Protein AF-A0A2M9PH29-F1 (afdb_monomer_lite)

Sequence (97 aa):
MGRKPDWAVAKERARRDEDETVWLFGLHAVRDALINPDRVRRRLIVTRNAADRLKAEIEAAGMTPEMADPRKFTAPLDPQSVHQGAALEAEPLDWGS

Foldseek 3Di:
DDDPDPVVVVVVVVVVVPPAWDKDAALVRQLVLLQDPQWAWDAKWFEPVSCVVSVVSCVVSVHDHHYDDPVCRPPPDDPVDPRVGIMTTTHPRPPDD

pLDDT: mean 88.23, std 14.2, range [46.59, 98.5]

Structure (mmCIF, N/CA/C/O backbone):
data_AF-A0A2M9PH29-F1
#
_entry.id   AF-A0A2M9PH29-F1
#
loop_
_atom_site.group_PDB
_atom_site.id
_atom_site.type_symbol
_atom_site.label_atom_id
_atom_site.label_alt_id
_atom_site.label_comp_id
_atom_site.label_asym_id
_atom_site.label_entity_id
_atom_site.label_seq_id
_atom_site.pdbx_PDB_ins_code
_atom_site.Cartn_x
_atom_site.Cartn_y
_atom_site.Cartn_z
_atom_site.occupancy
_atom_site.B_iso_or_equiv
_atom_site.auth_seq_id
_atom_site.auth_comp_id
_atom_site.auth_asym_id
_atom_site.auth_atom_id
_atom_site.pdbx_PDB_model_num
ATOM 1 N N . MET A 1 1 ? -43.487 15.823 -3.657 1.00 46.59 1 MET A N 1
ATOM 2 C CA . MET A 1 1 ? -42.098 15.331 -3.530 1.00 46.59 1 MET A CA 1
ATOM 3 C C . MET A 1 1 ? -42.156 13.814 -3.361 1.00 46.59 1 MET A C 1
ATOM 5 O O . MET A 1 1 ? -42.490 13.349 -2.279 1.00 46.59 1 MET A O 1
ATOM 9 N N . GLY A 1 2 ? -42.008 13.046 -4.444 1.00 63.06 2 GLY A N 1
ATOM 10 C CA . GLY A 1 2 ? -42.175 11.587 -4.407 1.00 63.06 2 GLY A CA 1
ATOM 11 C C . GLY A 1 2 ? -40.991 10.922 -3.709 1.00 63.06 2 GLY A C 1
ATOM 12 O O . GLY A 1 2 ? -39.851 11.120 -4.121 1.00 63.06 2 GLY A O 1
ATOM 13 N N . ARG A 1 3 ? -41.252 10.169 -2.637 1.00 68.50 3 ARG A N 1
ATOM 14 C CA . ARG A 1 3 ? -40.224 9.395 -1.934 1.00 68.50 3 ARG A CA 1
ATOM 15 C C . ARG A 1 3 ? -39.812 8.231 -2.845 1.00 68.50 3 ARG A C 1
ATOM 17 O O . ARG A 1 3 ? -40.683 7.514 -3.336 1.00 68.50 3 ARG A O 1
ATOM 24 N N . LYS A 1 4 ? -38.511 8.081 -3.119 1.00 60.81 4 LYS A N 1
ATOM 25 C CA . LYS A 1 4 ? -37.992 6.930 -3.878 1.00 60.81 4 LYS A CA 1
ATOM 26 C C . LYS A 1 4 ? -38.395 5.629 -3.157 1.00 60.81 4 LYS A C 1
ATOM 28 O O . LYS A 1 4 ? -38.346 5.607 -1.929 1.00 60.81 4 LYS A O 1
ATOM 33 N N . PRO A 1 5 ? -38.782 4.571 -3.888 1.00 80.81 5 PRO A N 1
ATOM 34 C CA . PRO A 1 5 ? -39.148 3.297 -3.282 1.00 80.81 5 PRO A CA 1
ATOM 35 C C . PRO A 1 5 ? -37.921 2.594 -2.682 1.00 80.81 5 PRO A C 1
ATOM 37 O O . PRO A 1 5 ? -36.825 2.661 -3.243 1.00 80.81 5 PRO A O 1
ATOM 40 N N . ASP A 1 6 ? -38.113 1.896 -1.561 1.00 76.00 6 ASP A N 1
ATOM 41 C CA . ASP A 1 6 ? -37.033 1.316 -0.746 1.00 76.00 6 ASP A CA 1
ATOM 42 C C . ASP A 1 6 ? -36.117 0.357 -1.521 1.00 76.00 6 ASP A C 1
ATOM 44 O O . ASP A 1 6 ? -34.909 0.322 -1.289 1.00 76.00 6 ASP A O 1
ATOM 48 N N . TRP A 1 7 ? -36.652 -0.352 -2.522 1.00 76.12 7 TRP A N 1
ATOM 49 C CA . TRP A 1 7 ? -35.870 -1.250 -3.380 1.00 76.12 7 TRP A CA 1
ATOM 50 C C . TRP A 1 7 ? -34.826 -0.510 -4.234 1.00 76.12 7 TRP A C 1
ATOM 52 O O . TRP A 1 7 ? -33.764 -1.058 -4.524 1.00 76.12 7 TRP A O 1
ATOM 62 N N . ALA A 1 8 ? -35.098 0.739 -4.623 1.00 72.88 8 ALA A N 1
ATOM 63 C CA .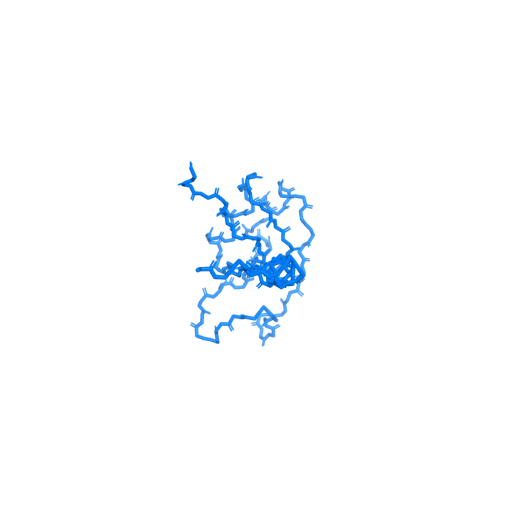 ALA A 1 8 ? -34.165 1.552 -5.400 1.00 72.88 8 ALA A CA 1
ATOM 64 C C . ALA A 1 8 ? -33.043 2.106 -4.510 1.00 72.88 8 ALA A C 1
ATOM 66 O O . ALA A 1 8 ? -31.886 2.125 -4.922 1.00 72.88 8 ALA A O 1
ATOM 67 N N . VAL A 1 9 ? -33.372 2.477 -3.268 1.00 73.38 9 VAL A N 1
ATOM 68 C CA . VAL A 1 9 ? -32.398 2.940 -2.266 1.00 73.38 9 VAL A CA 1
ATOM 69 C C . VAL A 1 9 ? -31.482 1.796 -1.827 1.00 73.38 9 VAL A C 1
ATOM 71 O O . VAL A 1 9 ? -30.273 1.989 -1.744 1.00 73.38 9 VAL A O 1
ATOM 74 N N . ALA A 1 10 ? -32.027 0.597 -1.610 1.00 69.88 10 ALA A N 1
ATOM 75 C CA . ALA A 1 10 ? -31.240 -0.594 -1.295 1.00 69.88 10 ALA A CA 1
ATOM 76 C C . ALA A 1 10 ? -30.294 -0.975 -2.445 1.00 69.88 10 ALA A C 1
ATOM 78 O O . ALA A 1 10 ? -29.129 -1.272 -2.205 1.00 69.88 10 ALA A O 1
ATOM 79 N N . LYS A 1 11 ? -30.761 -0.887 -3.698 1.00 63.09 11 LYS A N 1
ATOM 80 C CA . LYS A 1 11 ? -29.934 -1.142 -4.886 1.00 63.09 11 LYS A CA 1
ATOM 81 C C . LYS A 1 11 ? -28.834 -0.094 -5.077 1.00 63.09 11 LYS A C 1
ATOM 83 O O . LYS A 1 11 ? -27.746 -0.453 -5.501 1.00 63.09 11 LYS A O 1
ATOM 88 N N . GLU A 1 12 ? -29.091 1.183 -4.784 1.00 61.97 12 GLU A N 1
ATOM 89 C CA . GLU A 1 12 ? -28.057 2.233 -4.803 1.00 61.97 12 GLU A CA 1
ATOM 90 C C . GLU A 1 12 ? -27.048 2.086 -3.650 1.00 61.97 12 GLU A C 1
ATOM 92 O O . GLU A 1 12 ? -25.872 2.357 -3.863 1.00 61.97 12 GLU A O 1
ATOM 97 N N . ARG A 1 13 ? -27.475 1.629 -2.463 1.00 60.53 13 ARG A N 1
ATOM 98 C CA . ARG A 1 13 ? -26.575 1.339 -1.331 1.00 60.53 13 ARG A CA 1
ATOM 99 C C . ARG A 1 13 ? -25.694 0.120 -1.585 1.00 60.53 13 ARG A C 1
ATOM 101 O O . ARG A 1 13 ? -24.487 0.238 -1.458 1.00 60.53 13 ARG A O 1
ATOM 108 N N . ALA A 1 14 ? -26.269 -0.985 -2.060 1.00 59.06 14 ALA A N 1
ATOM 109 C CA . ALA A 1 14 ? -25.505 -2.177 -2.430 1.00 59.06 14 ALA A CA 1
ATOM 110 C C . ALA A 1 14 ? -24.437 -1.870 -3.498 1.00 59.06 14 ALA A C 1
ATOM 112 O O . ALA A 1 14 ? -23.303 -2.310 -3.382 1.00 59.06 14 ALA A O 1
ATOM 113 N N . ARG A 1 15 ? -24.764 -1.017 -4.482 1.00 58.06 15 ARG A N 1
ATOM 114 C CA . ARG A 1 15 ? -23.811 -0.556 -5.509 1.00 58.06 15 ARG A CA 1
ATOM 115 C C . ARG A 1 15 ? -22.733 0.405 -4.994 1.00 58.06 15 ARG A C 1
ATOM 117 O O . ARG A 1 15 ? -21.773 0.649 -5.708 1.00 58.06 15 ARG A O 1
ATOM 124 N N . ARG A 1 16 ? -22.918 1.015 -3.820 1.00 54.72 16 ARG A N 1
ATOM 125 C CA . ARG A 1 16 ? -21.878 1.803 -3.135 1.00 54.72 16 ARG A CA 1
ATOM 126 C C . ARG A 1 16 ? -20.976 0.909 -2.289 1.00 54.72 16 ARG A C 1
ATOM 128 O O . ARG A 1 16 ? -19.773 1.121 -2.283 1.00 54.72 16 ARG A O 1
ATOM 135 N N . ASP A 1 17 ? -21.556 -0.086 -1.622 1.00 53.34 17 ASP A N 1
ATOM 136 C CA . ASP A 1 17 ? -20.825 -1.035 -0.775 1.00 53.34 17 ASP A CA 1
ATOM 137 C C . ASP A 1 17 ? -19.898 -1.973 -1.576 1.00 53.34 17 ASP A C 1
ATOM 139 O O . ASP A 1 17 ? -18.895 -2.436 -1.039 1.00 53.34 17 ASP A O 1
ATOM 143 N N . GLU A 1 18 ? -20.193 -2.248 -2.854 1.00 53.03 18 GLU A N 1
ATOM 144 C CA . GLU A 1 18 ? -19.395 -3.172 -3.682 1.00 53.03 18 GLU A CA 1
ATOM 145 C C . GLU A 1 18 ? -18.254 -2.511 -4.493 1.00 53.03 18 GLU A C 1
ATOM 147 O O . GLU A 1 18 ? -17.347 -3.229 -4.907 1.00 53.03 18 GLU A O 1
ATOM 152 N N . ASP A 1 19 ? -18.240 -1.182 -4.697 1.00 57.41 19 ASP A N 1
ATOM 153 C CA . ASP A 1 19 ? -17.411 -0.547 -5.753 1.00 57.41 19 ASP A CA 1
ATOM 154 C C . ASP A 1 19 ? -16.478 0.615 -5.326 1.00 57.41 19 ASP A C 1
ATOM 156 O O . ASP A 1 19 ? -15.708 1.098 -6.156 1.00 57.41 19 ASP A O 1
ATOM 160 N N . GLU A 1 20 ? -16.472 1.098 -4.077 1.00 74.75 20 GLU A N 1
ATOM 161 C CA . GLU A 1 20 ? -15.660 2.285 -3.708 1.00 74.75 20 GLU A CA 1
ATOM 162 C C . GLU A 1 20 ? -14.314 1.969 -3.028 1.00 74.75 20 GLU A C 1
ATOM 164 O O . GLU A 1 20 ? -13.805 2.772 -2.251 1.00 74.75 20 GLU A O 1
ATOM 169 N N . THR A 1 21 ? -13.660 0.840 -3.321 1.00 90.69 21 THR A N 1
ATOM 170 C CA . THR A 1 21 ? -12.253 0.683 -2.904 1.00 90.69 21 THR A CA 1
ATOM 171 C C . THR A 1 21 ? -11.350 1.660 -3.656 1.00 90.69 21 THR A C 1
ATOM 173 O O . THR A 1 21 ? -11.499 1.876 -4.858 1.00 90.69 21 THR A O 1
ATOM 176 N N . VAL A 1 22 ? -10.358 2.212 -2.965 1.00 93.62 22 VAL A N 1
ATOM 177 C CA . VAL A 1 22 ? -9.334 3.081 -3.546 1.00 93.62 22 VAL A CA 1
ATOM 178 C C . VAL A 1 22 ? -7.989 2.369 -3.607 1.00 93.62 22 VAL A C 1
ATOM 180 O O . VAL A 1 22 ? -7.640 1.575 -2.731 1.00 93.62 22 VAL A O 1
ATOM 183 N N . TRP A 1 23 ? -7.200 2.711 -4.622 1.00 96.25 23 TRP A N 1
ATOM 184 C CA . TRP A 1 23 ? -5.829 2.239 -4.770 1.00 96.25 23 TRP A CA 1
ATOM 185 C C . TRP A 1 23 ? -4.838 3.314 -4.330 1.00 96.25 23 TRP A C 1
ATOM 187 O O . TRP A 1 23 ? -4.745 4.386 -4.926 1.00 96.25 23 TRP A O 1
ATOM 197 N N . LEU A 1 24 ? -4.072 3.010 -3.286 1.00 97.12 24 LEU A N 1
ATOM 198 C CA . LEU A 1 24 ? -2.908 3.781 -2.861 1.00 97.12 24 LEU A CA 1
ATOM 199 C C . LEU A 1 24 ? -1.662 3.200 -3.521 1.00 97.12 24 LEU A C 1
ATOM 201 O O . LEU A 1 24 ? -1.533 1.984 -3.637 1.00 97.12 24 LEU A O 1
ATOM 205 N N . PHE A 1 25 ? -0.723 4.046 -3.929 1.00 97.69 25 PHE A N 1
ATOM 206 C CA . PHE A 1 25 ? 0.503 3.600 -4.585 1.00 97.69 25 PHE A CA 1
ATOM 207 C C . PHE A 1 25 ? 1.703 4.462 -4.202 1.00 97.69 25 PHE A C 1
ATOM 209 O O . PHE A 1 25 ? 1.561 5.605 -3.768 1.00 97.69 25 PHE A O 1
ATOM 216 N N . GLY A 1 26 ? 2.899 3.899 -4.370 1.00 97.56 26 GLY A N 1
ATOM 217 C CA . GLY A 1 26 ? 4.134 4.501 -3.874 1.00 97.56 26 GLY A CA 1
ATOM 218 C C . GLY A 1 26 ? 4.463 4.041 -2.457 1.00 97.56 26 GLY A C 1
ATOM 219 O O . GLY A 1 26 ? 3.586 3.683 -1.673 1.00 97.56 26 GLY A O 1
ATOM 220 N N . LEU A 1 27 ? 5.753 4.046 -2.113 1.00 98.06 27 LEU A N 1
ATOM 221 C CA . LEU A 1 27 ? 6.217 3.455 -0.855 1.00 98.06 27 LEU A CA 1
ATOM 222 C C . LEU A 1 27 ? 5.657 4.186 0.369 1.00 98.06 27 LEU A C 1
ATOM 224 O O . LEU A 1 27 ? 5.216 3.535 1.305 1.00 98.06 27 LEU A O 1
ATOM 228 N N . HIS A 1 28 ? 5.638 5.520 0.354 1.00 98.25 28 HIS A N 1
ATOM 229 C CA . HIS A 1 28 ? 5.199 6.315 1.504 1.00 98.25 28 HIS A CA 1
ATOM 230 C C . HIS A 1 28 ? 3.704 6.144 1.794 1.00 98.25 28 HIS A C 1
ATOM 232 O O .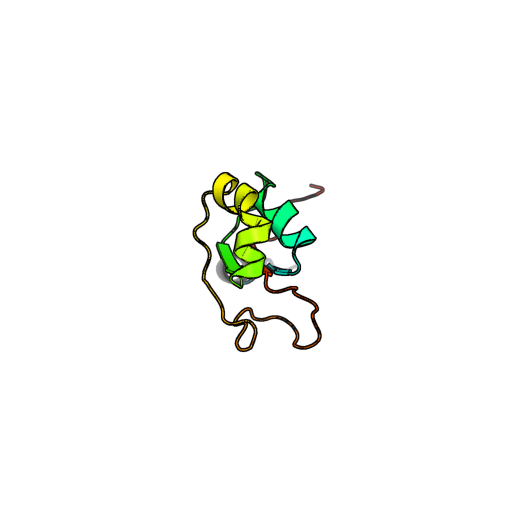 HIS A 1 28 ? 3.340 5.787 2.907 1.00 98.25 28 HIS A O 1
ATOM 238 N N . ALA A 1 29 ? 2.847 6.321 0.782 1.00 97.88 29 ALA A N 1
ATOM 239 C CA . ALA A 1 29 ? 1.401 6.199 0.957 1.00 97.88 29 ALA A CA 1
ATOM 240 C C . ALA A 1 29 ? 0.992 4.779 1.376 1.00 97.88 29 ALA A C 1
ATOM 242 O O . ALA A 1 29 ? 0.145 4.615 2.250 1.00 97.88 29 ALA A O 1
ATOM 243 N N . VAL A 1 30 ? 1.619 3.753 0.787 1.00 98.31 30 VAL A N 1
ATOM 244 C CA . VAL A 1 30 ? 1.361 2.356 1.159 1.00 98.31 30 VAL A CA 1
ATOM 245 C C . VAL A 1 30 ? 1.861 2.064 2.572 1.00 98.31 30 VAL A C 1
ATOM 247 O O . VAL A 1 30 ? 1.122 1.467 3.346 1.00 98.31 30 VAL A O 1
ATOM 250 N N . ARG A 1 31 ? 3.068 2.511 2.941 1.00 98.50 31 ARG A N 1
ATOM 251 C CA . ARG A 1 31 ? 3.606 2.358 4.300 1.00 98.50 31 ARG A CA 1
ATOM 252 C C . ARG A 1 31 ? 2.666 2.952 5.343 1.00 98.50 31 ARG A C 1
ATOM 254 O O . ARG A 1 31 ? 2.275 2.261 6.277 1.00 98.50 31 ARG A O 1
ATOM 261 N N . ASP A 1 32 ? 2.291 4.214 5.159 1.00 98.06 32 ASP A N 1
ATOM 262 C CA . ASP A 1 32 ? 1.485 4.949 6.132 1.00 98.06 32 ASP A CA 1
ATOM 263 C C . ASP A 1 32 ? 0.074 4.339 6.240 1.00 98.06 32 ASP A C 1
ATOM 265 O O . ASP A 1 32 ? -0.495 4.261 7.326 1.00 98.06 32 ASP A O 1
ATOM 269 N N . ALA A 1 33 ? -0.467 3.810 5.137 1.00 97.69 33 ALA A N 1
ATOM 270 C CA . ALA A 1 33 ? -1.726 3.072 5.145 1.00 97.69 33 ALA A CA 1
ATOM 271 C C . ALA A 1 33 ? -1.625 1.677 5.784 1.00 97.69 33 ALA A C 1
ATOM 273 O O . ALA A 1 33 ? -2.595 1.228 6.392 1.00 97.69 33 ALA A O 1
ATOM 274 N N . LEU A 1 34 ? -0.482 0.989 5.677 1.00 98.25 34 LEU A N 1
ATOM 275 C CA . LEU A 1 34 ? -0.259 -0.307 6.325 1.00 98.25 34 LEU A CA 1
ATOM 276 C C . LEU A 1 34 ? -0.237 -0.186 7.848 1.00 98.25 34 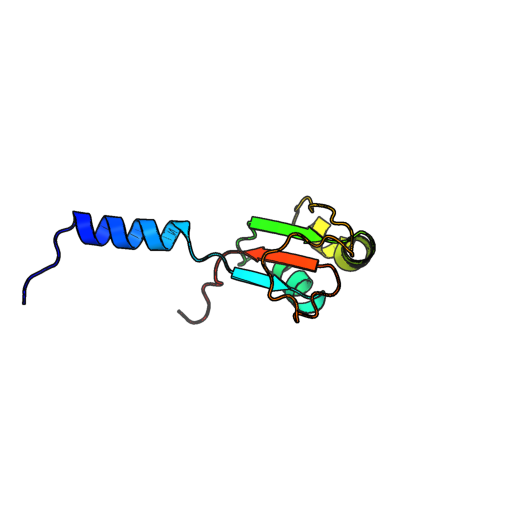LEU A C 1
ATOM 278 O O . LEU A 1 34 ? -0.756 -1.074 8.517 1.00 98.25 34 LEU A O 1
ATOM 282 N N . ILE A 1 35 ? 0.317 0.899 8.390 1.00 97.06 35 ILE A N 1
ATOM 283 C CA . ILE A 1 35 ? 0.403 1.114 9.844 1.00 97.06 35 ILE A CA 1
ATOM 284 C C . ILE A 1 35 ? -0.797 1.862 10.430 1.00 97.06 35 ILE A C 1
ATOM 286 O O . ILE A 1 35 ? -0.858 2.046 11.643 1.00 97.06 35 ILE A O 1
ATOM 290 N N . ASN A 1 36 ? -1.746 2.300 9.600 1.00 96.31 36 ASN A N 1
ATOM 291 C CA . ASN A 1 36 ? -2.948 2.974 10.072 1.00 96.31 36 ASN A CA 1
ATOM 292 C C . ASN A 1 36 ? -3.996 1.935 10.536 1.00 96.31 36 ASN A C 1
ATOM 294 O O . ASN A 1 36 ? -4.528 1.205 9.693 1.00 96.31 36 ASN A O 1
ATOM 298 N N . PRO A 1 37 ? -4.321 1.863 11.844 1.00 93.19 37 PRO A N 1
ATOM 299 C CA . PRO A 1 37 ? -5.289 0.898 12.365 1.00 93.19 37 PRO A CA 1
ATOM 300 C C . PRO A 1 37 ? -6.722 1.160 11.883 1.00 93.19 37 PRO A C 1
ATOM 302 O O . PRO A 1 37 ? -7.492 0.210 11.765 1.00 93.19 37 PRO A O 1
ATOM 305 N N . ASP A 1 38 ? -7.056 2.406 11.539 1.00 93.50 38 ASP A N 1
ATOM 306 C CA . ASP A 1 38 ? -8.382 2.795 11.044 1.00 93.50 38 ASP A CA 1
ATOM 307 C C . ASP A 1 38 ? -8.570 2.433 9.561 1.00 93.50 38 ASP A C 1
ATOM 309 O O . ASP A 1 38 ? -9.641 2.629 8.984 1.00 93.50 38 ASP A O 1
ATOM 313 N N . ARG A 1 39 ? -7.525 1.905 8.904 1.00 94.31 39 ARG A N 1
ATOM 314 C CA . ARG A 1 39 ? -7.581 1.542 7.491 1.00 94.31 39 ARG A CA 1
ATOM 315 C C . ARG A 1 39 ? -8.004 0.093 7.282 1.00 94.31 39 ARG A C 1
ATOM 317 O O . ARG A 1 39 ? -7.273 -0.852 7.602 1.00 94.31 39 ARG A O 1
ATOM 324 N N . VAL A 1 40 ? -9.128 -0.077 6.587 1.00 95.00 40 VAL A N 1
ATOM 325 C CA . VAL A 1 40 ? -9.542 -1.379 6.057 1.00 95.00 40 VAL A CA 1
ATOM 326 C C . VAL A 1 40 ? -8.767 -1.672 4.775 1.00 95.00 40 VAL A C 1
ATOM 328 O O . VAL A 1 40 ? -8.996 -1.081 3.719 1.00 95.00 40 VAL A O 1
ATOM 331 N N . ARG A 1 41 ? -7.796 -2.577 4.892 1.00 95.88 41 ARG A N 1
ATOM 332 C CA . ARG A 1 41 ? -6.880 -2.998 3.826 1.00 95.88 41 ARG A CA 1
ATOM 333 C C . ARG A 1 41 ? -7.432 -4.253 3.156 1.00 95.88 41 ARG A C 1
ATOM 335 O O . ARG A 1 41 ? -7.844 -5.180 3.848 1.00 95.88 41 ARG A O 1
ATOM 342 N N . ARG A 1 42 ? -7.444 -4.286 1.823 1.00 96.31 42 ARG A N 1
ATOM 343 C CA . ARG A 1 42 ? -8.019 -5.389 1.038 1.00 96.31 42 ARG A CA 1
ATOM 344 C C . ARG A 1 42 ? -6.942 -6.204 0.329 1.00 96.31 42 ARG A C 1
ATOM 346 O O . ARG A 1 42 ? -6.846 -7.406 0.564 1.00 96.31 42 ARG A O 1
ATOM 353 N N . ARG A 1 43 ? -6.087 -5.561 -0.471 1.00 97.25 43 ARG A N 1
ATOM 354 C CA . ARG A 1 43 ? -5.072 -6.253 -1.282 1.00 97.25 43 ARG A CA 1
ATOM 355 C C . ARG A 1 43 ? -3.778 -5.462 -1.360 1.00 97.25 43 ARG A C 1
ATOM 357 O O . ARG A 1 43 ? -3.789 -4.293 -1.721 1.00 97.25 43 ARG A O 1
ATOM 364 N N . LEU A 1 44 ? -2.657 -6.113 -1.064 1.00 98.38 44 LEU A N 1
ATOM 365 C CA . LEU A 1 44 ? -1.323 -5.525 -1.168 1.00 98.38 44 LEU A CA 1
ATOM 366 C C . LEU A 1 44 ? -0.559 -6.191 -2.314 1.00 98.38 44 LEU A C 1
ATOM 368 O O . LEU A 1 44 ? -0.320 -7.393 -2.268 1.00 98.38 44 LEU A O 1
ATOM 372 N N . ILE A 1 45 ? -0.145 -5.405 -3.306 1.00 98.38 45 ILE A N 1
ATOM 373 C CA . ILE A 1 45 ? 0.684 -5.845 -4.433 1.00 98.38 45 ILE A CA 1
ATOM 374 C C . ILE A 1 45 ? 2.042 -5.158 -4.321 1.00 98.38 45 ILE A C 1
ATOM 376 O O . ILE A 1 45 ? 2.129 -3.927 -4.297 1.00 98.38 45 ILE A O 1
ATOM 380 N N . VAL A 1 46 ? 3.119 -5.938 -4.282 1.00 98.44 46 VAL A N 1
ATOM 381 C CA . VAL A 1 46 ? 4.482 -5.410 -4.147 1.00 98.44 46 VAL A CA 1
ATOM 382 C C . VAL A 1 46 ? 5.472 -6.163 -5.021 1.00 98.44 46 VAL A C 1
ATOM 384 O O . VAL A 1 46 ? 5.393 -7.368 -5.228 1.00 98.44 46 VAL A O 1
ATOM 387 N N . THR A 1 47 ? 6.475 -5.449 -5.511 1.00 98.38 47 THR A N 1
ATOM 388 C CA . THR A 1 47 ? 7.695 -6.069 -6.040 1.00 98.38 47 THR A CA 1
ATOM 389 C C . THR A 1 47 ? 8.593 -6.530 -4.894 1.00 98.38 47 THR A C 1
ATOM 391 O O . THR A 1 47 ? 8.464 -6.045 -3.772 1.00 98.38 47 THR A O 1
ATOM 394 N N . ARG A 1 48 ? 9.573 -7.402 -5.169 1.00 97.81 48 ARG A N 1
ATOM 395 C CA . ARG A 1 48 ? 10.545 -7.858 -4.154 1.00 97.81 48 ARG A CA 1
ATOM 396 C C . ARG A 1 48 ? 11.220 -6.706 -3.403 1.00 97.81 48 ARG A C 1
ATOM 398 O O . ARG A 1 48 ? 11.192 -6.678 -2.183 1.00 97.81 48 ARG A O 1
ATOM 405 N N . ASN A 1 49 ? 11.746 -5.718 -4.127 1.00 97.88 49 ASN A N 1
ATOM 406 C CA . ASN A 1 49 ? 12.410 -4.567 -3.509 1.00 97.88 49 ASN A CA 1
ATOM 407 C C . ASN A 1 49 ? 11.450 -3.708 -2.665 1.00 97.88 49 ASN A C 1
ATOM 409 O O . ASN A 1 49 ? 11.866 -3.136 -1.663 1.00 97.88 49 ASN A O 1
ATOM 413 N N . ALA A 1 50 ? 10.177 -3.597 -3.055 1.00 98.19 50 ALA A N 1
ATOM 414 C CA . ALA A 1 50 ? 9.188 -2.890 -2.247 1.00 98.19 50 ALA A CA 1
ATOM 415 C C . ALA A 1 50 ? 8.810 -3.680 -0.985 1.00 98.19 50 ALA A C 1
ATOM 417 O O . ALA A 1 50 ? 8.731 -3.084 0.083 1.00 98.19 50 ALA A O 1
ATOM 418 N N . ALA A 1 51 ? 8.651 -5.005 -1.091 1.00 98.31 51 ALA A N 1
ATOM 419 C CA . ALA A 1 51 ? 8.414 -5.882 0.055 1.00 98.31 51 ALA A CA 1
ATOM 420 C C . ALA A 1 51 ? 9.550 -5.783 1.082 1.00 98.31 51 ALA A C 1
ATOM 422 O O . ALA A 1 51 ? 9.287 -5.609 2.266 1.00 98.31 51 ALA A O 1
ATOM 423 N N . ASP A 1 52 ? 10.806 -5.808 0.624 1.00 98.31 52 ASP A N 1
ATOM 424 C CA . ASP A 1 52 ? 11.978 -5.679 1.496 1.00 98.31 52 ASP A CA 1
ATOM 425 C C . ASP A 1 52 ? 11.993 -4.329 2.240 1.00 98.31 52 ASP A C 1
ATOM 427 O O . ASP A 1 52 ? 12.357 -4.266 3.413 1.00 98.31 52 ASP A O 1
ATOM 431 N N . ARG A 1 53 ? 11.565 -3.244 1.578 1.00 98.38 53 ARG A N 1
ATOM 432 C CA . ARG A 1 53 ? 11.499 -1.893 2.166 1.00 98.38 53 ARG A CA 1
ATOM 433 C C . ARG A 1 53 ? 10.320 -1.682 3.112 1.00 98.38 53 ARG A C 1
ATOM 435 O O . ARG A 1 53 ? 10.430 -0.839 3.991 1.00 98.38 53 ARG A O 1
ATOM 442 N N . LEU A 1 54 ? 9.217 -2.397 2.900 1.00 98.50 54 LEU A N 1
ATOM 443 C CA . LEU A 1 54 ? 7.980 -2.304 3.686 1.00 98.50 54 LEU A CA 1
ATOM 444 C C . LEU A 1 54 ? 7.835 -3.458 4.688 1.00 98.50 54 LEU A C 1
ATOM 446 O O . LEU A 1 54 ? 6.753 -3.681 5.225 1.00 98.50 54 LEU A O 1
ATOM 450 N N . LYS A 1 55 ? 8.896 -4.246 4.901 1.00 98.38 55 LYS A N 1
ATOM 451 C CA . LYS A 1 55 ? 8.826 -5.513 5.636 1.00 98.38 55 LYS A CA 1
ATOM 452 C C . LYS A 1 55 ? 8.211 -5.346 7.026 1.00 98.38 55 LYS A C 1
ATOM 454 O O . LYS A 1 55 ? 7.307 -6.097 7.377 1.00 98.38 55 LYS A O 1
ATOM 459 N N . ALA A 1 56 ? 8.677 -4.356 7.787 1.00 98.25 56 ALA A N 1
ATOM 460 C CA . ALA A 1 56 ? 8.212 -4.123 9.151 1.00 98.25 56 ALA A CA 1
ATOM 461 C C . ALA A 1 56 ? 6.722 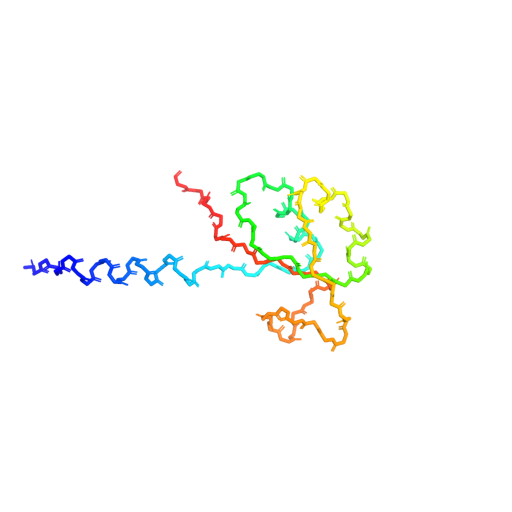-3.753 9.191 1.00 98.25 56 ALA A C 1
ATOM 463 O O . ALA A 1 56 ? 5.983 -4.234 10.045 1.00 98.25 56 ALA A O 1
ATOM 464 N N . GLU A 1 57 ? 6.261 -2.932 8.249 1.00 98.44 57 GLU A N 1
ATOM 465 C CA . GLU A 1 57 ? 4.875 -2.478 8.180 1.00 98.44 57 GLU A CA 1
ATOM 466 C C . GLU A 1 57 ? 3.936 -3.559 7.653 1.00 98.44 57 GLU A C 1
ATOM 468 O O . GLU A 1 57 ? 2.810 -3.662 8.124 1.00 98.44 57 GLU A O 1
ATOM 473 N N . ILE A 1 58 ? 4.395 -4.397 6.721 1.00 98.31 58 ILE A N 1
ATOM 474 C CA . ILE A 1 58 ? 3.652 -5.571 6.244 1.00 98.31 58 ILE A CA 1
ATOM 475 C C . ILE A 1 58 ? 3.465 -6.579 7.383 1.00 98.31 58 ILE A C 1
ATOM 477 O O . ILE A 1 58 ? 2.355 -7.077 7.585 1.00 98.31 58 ILE A O 1
ATOM 481 N N . GLU A 1 59 ? 4.527 -6.846 8.150 1.00 97.44 59 GLU A N 1
ATOM 482 C CA . GLU A 1 59 ? 4.478 -7.716 9.329 1.00 97.44 59 GLU A CA 1
ATOM 483 C C . GLU A 1 59 ? 3.547 -7.141 10.405 1.00 97.44 59 GLU A C 1
ATOM 485 O O . GLU A 1 59 ? 2.666 -7.850 10.891 1.00 97.44 59 GLU A O 1
ATOM 490 N N . ALA A 1 60 ? 3.668 -5.847 10.723 1.00 97.06 60 ALA A N 1
ATOM 491 C CA . ALA A 1 60 ? 2.787 -5.167 11.676 1.00 97.06 60 ALA A CA 1
ATOM 492 C C . ALA A 1 60 ? 1.321 -5.141 11.212 1.00 97.06 60 ALA A C 1
ATOM 494 O O . ALA A 1 60 ? 0.402 -5.240 12.025 1.00 97.06 60 ALA A O 1
ATOM 495 N N . ALA A 1 61 ? 1.094 -5.039 9.901 1.00 96.44 61 ALA A N 1
ATOM 496 C CA . ALA A 1 61 ? -0.225 -5.099 9.293 1.00 96.44 61 ALA A CA 1
ATOM 497 C C . ALA A 1 61 ? -0.845 -6.504 9.307 1.00 96.44 61 ALA A C 1
ATOM 499 O O . ALA A 1 61 ? -2.051 -6.625 9.090 1.00 96.44 61 ALA A O 1
ATOM 500 N N . GLY A 1 62 ? -0.041 -7.553 9.516 1.00 96.44 62 GLY A N 1
ATOM 501 C CA . GLY A 1 62 ? -0.479 -8.943 9.403 1.00 96.44 62 GLY A CA 1
ATOM 502 C C . GLY A 1 62 ? -0.925 -9.326 7.987 1.00 96.44 62 GLY A C 1
ATOM 503 O O . GLY A 1 62 ? -1.707 -10.260 7.821 1.00 96.44 62 GLY A O 1
ATOM 504 N N . MET A 1 63 ? -0.470 -8.598 6.961 1.00 95.75 63 MET A N 1
ATOM 505 C CA . MET A 1 63 ? -0.857 -8.844 5.571 1.00 95.75 63 MET A CA 1
ATOM 506 C C . MET A 1 63 ? 0.129 -9.781 4.879 1.00 95.75 63 MET A C 1
ATOM 508 O O . MET A 1 63 ? 1.341 -9.663 5.034 1.00 95.75 63 MET A O 1
ATOM 512 N N . THR A 1 64 ? -0.390 -10.673 4.034 1.00 97.19 64 THR A N 1
ATOM 513 C CA . THR A 1 64 ? 0.436 -11.413 3.072 1.00 97.19 64 THR A CA 1
ATOM 514 C C . THR A 1 64 ? 0.396 -10.683 1.727 1.00 97.19 64 THR A C 1
ATOM 516 O O . THR A 1 64 ? -0.683 -10.578 1.144 1.00 97.19 64 THR A O 1
ATOM 519 N N . PRO A 1 65 ? 1.525 -10.150 1.231 1.00 97.69 65 PRO A N 1
ATOM 520 C CA . PRO A 1 65 ? 1.556 -9.450 -0.045 1.00 97.69 65 PRO A CA 1
ATOM 521 C C . PRO A 1 65 ? 1.482 -10.403 -1.243 1.00 97.69 65 PRO A C 1
ATOM 523 O O . PRO A 1 65 ? 2.081 -11.479 -1.243 1.00 97.69 65 PRO A O 1
ATOM 526 N N . GLU A 1 66 ? 0.859 -9.946 -2.324 1.00 98.06 66 GLU A N 1
ATOM 527 C CA . GLU A 1 66 ? 1.047 -10.521 -3.651 1.00 98.06 66 GLU A CA 1
ATOM 528 C C . GLU A 1 66 ? 2.336 -9.994 -4.287 1.00 98.06 66 GLU A C 1
ATOM 530 O O . GLU A 1 66 ? 2.529 -8.787 -4.463 1.00 98.06 66 GLU A O 1
ATOM 535 N N . MET A 1 67 ? 3.214 -10.919 -4.670 1.00 97.75 67 MET A N 1
ATOM 536 C CA . MET A 1 67 ? 4.484 -10.589 -5.306 1.00 97.75 67 MET A CA 1
ATOM 537 C C . MET A 1 67 ? 4.301 -10.354 -6.808 1.00 97.75 67 MET A C 1
ATOM 539 O O . MET A 1 67 ? 3.913 -11.261 -7.542 1.00 97.75 67 MET A O 1
ATOM 543 N N . ALA A 1 68 ? 4.648 -9.157 -7.278 1.00 96.50 68 ALA A N 1
ATOM 544 C CA . ALA A 1 68 ? 4.591 -8.769 -8.684 1.00 96.50 68 ALA A CA 1
ATOM 545 C C . ALA A 1 68 ? 5.988 -8.613 -9.309 1.00 96.50 68 ALA A C 1
ATOM 547 O O . ALA A 1 68 ? 6.940 -8.150 -8.671 1.00 96.50 68 ALA A O 1
ATOM 548 N N . ASP A 1 69 ? 6.102 -8.948 -10.598 1.00 93.25 69 ASP A N 1
ATOM 549 C CA . ASP A 1 69 ? 7.264 -8.577 -11.412 1.00 93.25 69 ASP A CA 1
ATOM 550 C C . ASP A 1 69 ? 7.212 -7.060 -11.687 1.00 93.25 69 ASP A C 1
ATOM 552 O O . ASP A 1 69 ? 6.160 -6.563 -12.100 1.00 93.25 69 ASP A O 1
ATOM 556 N N . PRO A 1 70 ? 8.313 -6.304 -11.510 1.00 87.88 70 PRO A N 1
ATOM 557 C CA . PRO A 1 70 ? 8.348 -4.870 -11.809 1.00 87.88 70 PRO A CA 1
ATOM 558 C C . PRO A 1 70 ? 7.878 -4.497 -13.223 1.00 87.88 70 PRO A C 1
ATOM 560 O O . PRO A 1 70 ? 7.364 -3.403 -13.424 1.00 87.88 70 PRO A O 1
ATOM 563 N N . ARG A 1 71 ? 8.046 -5.391 -14.205 1.00 87.19 71 ARG A N 1
ATOM 564 C CA . ARG A 1 71 ? 7.627 -5.198 -15.604 1.00 87.19 71 ARG A CA 1
ATOM 565 C C . ARG A 1 71 ? 6.165 -5.569 -15.857 1.00 87.19 71 ARG A C 1
ATOM 567 O O . ARG A 1 71 ? 5.658 -5.302 -16.941 1.00 87.19 71 ARG A O 1
ATOM 574 N N . LYS A 1 72 ? 5.507 -6.230 -14.901 1.00 87.75 72 LYS A N 1
ATOM 575 C CA . LYS A 1 72 ? 4.118 -6.704 -14.984 1.00 87.75 72 LYS A CA 1
ATOM 576 C C . LYS A 1 72 ? 3.371 -6.358 -13.699 1.00 87.75 72 LYS A C 1
ATOM 578 O O . LYS A 1 72 ? 2.819 -7.232 -13.036 1.00 87.75 72 LYS A O 1
ATOM 583 N N . PHE A 1 73 ? 3.400 -5.086 -13.317 1.00 91.94 73 PHE A N 1
ATOM 584 C CA . PHE A 1 73 ? 2.711 -4.625 -12.120 1.00 91.94 73 PHE A CA 1
ATOM 585 C C . PHE A 1 73 ? 1.196 -4.620 -12.372 1.00 91.94 73 PHE A C 1
ATOM 587 O O . PHE A 1 73 ? 0.710 -3.866 -13.208 1.00 91.94 73 PHE A O 1
ATOM 594 N N . THR A 1 74 ? 0.461 -5.514 -11.704 1.00 90.25 74 THR A N 1
ATOM 595 C CA . THR A 1 74 ? -0.947 -5.830 -12.020 1.00 90.25 74 THR A CA 1
ATOM 596 C C . THR A 1 74 ? -1.970 -4.950 -11.309 1.00 90.25 74 THR A C 1
ATOM 598 O O . THR A 1 74 ? -3.168 -5.148 -11.500 1.00 90.25 74 THR A O 1
ATOM 601 N N . ALA A 1 75 ? -1.531 -4.012 -10.467 1.00 93.88 75 ALA A N 1
ATOM 602 C CA . ALA A 1 75 ? -2.439 -3.062 -9.838 1.00 93.88 75 ALA A CA 1
ATOM 603 C C . ALA A 1 75 ? -3.103 -2.180 -10.918 1.00 93.88 75 ALA A C 1
ATOM 605 O O . ALA A 1 75 ? -2.401 -1.744 -11.836 1.00 93.88 75 ALA A O 1
ATOM 606 N N . PRO A 1 76 ? -4.415 -1.891 -10.824 1.00 93.69 76 PRO A N 1
ATOM 607 C CA . PRO A 1 76 ? -5.159 -1.087 -11.795 1.00 93.69 76 PRO A CA 1
ATOM 608 C C . PRO A 1 76 ? -4.854 0.411 -11.623 1.00 93.69 76 PRO A C 1
ATOM 610 O O . PRO A 1 76 ? -5.716 1.214 -11.279 1.00 93.69 76 PRO A O 1
ATOM 613 N N . LEU A 1 77 ? -3.590 0.781 -11.814 1.00 91.56 77 LEU A N 1
ATOM 614 C CA . LEU A 1 77 ? -3.100 2.151 -11.717 1.00 91.56 77 LEU A CA 1
ATOM 615 C C . LEU A 1 77 ? -2.989 2.776 -13.106 1.00 91.56 77 LEU A C 1
ATOM 617 O O . LEU A 1 77 ? -2.790 2.075 -14.101 1.00 91.56 77 LEU A O 1
ATOM 621 N N . ASP A 1 78 ? -3.042 4.106 -13.163 1.00 92.00 78 ASP A N 1
ATOM 622 C CA . ASP A 1 78 ? -2.689 4.823 -14.384 1.00 92.00 78 ASP A CA 1
ATOM 623 C C . ASP A 1 78 ? -1.230 4.494 -14.777 1.00 92.00 78 ASP A C 1
ATOM 625 O O . ASP A 1 78 ? -0.351 4.564 -13.907 1.00 92.00 78 ASP A O 1
ATOM 629 N N . PRO A 1 79 ? -0.935 4.161 -16.049 1.00 87.94 79 PRO A N 1
ATOM 630 C CA . PRO A 1 79 ? 0.412 3.795 -16.495 1.00 87.94 79 PRO A CA 1
ATOM 631 C C . PRO A 1 79 ? 1.498 4.855 -16.249 1.00 87.94 79 PRO A C 1
ATOM 633 O O . PRO A 1 79 ? 2.681 4.517 -16.230 1.00 87.94 79 PRO A O 1
ATOM 636 N N . GLN A 1 80 ? 1.129 6.127 -16.078 1.00 91.19 80 GLN A N 1
ATOM 637 C CA . GLN A 1 80 ? 2.051 7.227 -15.775 1.00 91.19 80 GLN A CA 1
ATOM 638 C C . GLN A 1 80 ? 2.356 7.357 -14.272 1.00 91.19 80 GLN A C 1
ATOM 640 O O . GLN A 1 80 ? 3.196 8.168 -13.875 1.00 91.19 80 GLN A O 1
ATOM 645 N N . SER A 1 81 ? 1.697 6.565 -13.423 1.00 92.00 81 SER A N 1
ATOM 646 C CA . SER A 1 81 ? 1.863 6.612 -11.970 1.00 92.00 81 SER A CA 1
ATOM 647 C C . SER A 1 81 ? 3.241 6.117 -11.534 1.00 92.00 81 SER A C 1
ATOM 649 O O . SER A 1 81 ? 3.654 4.997 -11.833 1.00 92.00 81 SER A O 1
ATOM 651 N N . VAL A 1 82 ? 3.935 6.902 -10.707 1.00 93.50 82 VAL A N 1
ATOM 652 C CA . VAL A 1 82 ? 5.194 6.483 -10.072 1.00 93.50 82 VAL A CA 1
ATOM 653 C C . VAL A 1 82 ? 4.887 5.664 -8.812 1.00 93.50 82 VAL A C 1
ATOM 655 O O . VAL A 1 82 ? 4.970 6.146 -7.687 1.00 93.50 82 VAL A O 1
ATOM 658 N N . HIS A 1 83 ? 4.526 4.395 -8.997 1.00 93.94 83 HIS A N 1
ATOM 659 C CA . HIS A 1 83 ? 4.108 3.501 -7.907 1.00 93.94 83 HIS A CA 1
ATOM 660 C C . HIS A 1 83 ? 5.267 2.898 -7.093 1.00 93.94 83 HIS A C 1
ATOM 662 O O . HIS A 1 83 ? 5.043 2.296 -6.046 1.00 93.94 83 HIS A O 1
ATOM 668 N N . GLN A 1 84 ? 6.518 3.023 -7.555 1.00 95.94 84 GLN A N 1
ATOM 669 C CA . GLN A 1 84 ? 7.720 2.525 -6.858 1.00 95.94 84 GLN A CA 1
ATOM 670 C C . GLN A 1 84 ? 7.657 1.032 -6.468 1.00 95.94 84 GLN A C 1
ATOM 672 O O . GLN A 1 84 ? 8.326 0.585 -5.536 1.00 95.94 84 GLN A O 1
ATOM 677 N N . GLY A 1 85 ? 6.854 0.255 -7.199 1.00 97.06 85 GLY A N 1
ATOM 678 C CA . GLY A 1 85 ? 6.666 -1.173 -6.973 1.00 97.06 85 GLY A CA 1
ATOM 679 C C . GLY A 1 85 ? 5.771 -1.544 -5.788 1.00 97.06 85 GLY A C 1
ATOM 680 O O . GLY A 1 85 ? 5.873 -2.689 -5.363 1.00 97.06 85 GLY A O 1
ATOM 681 N N . ALA A 1 86 ? 4.933 -0.640 -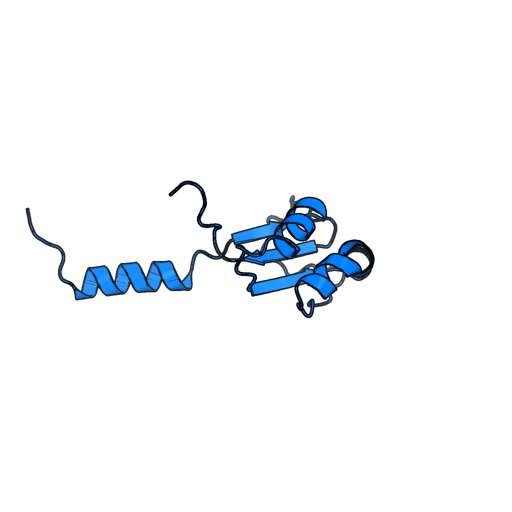5.267 1.00 98.38 86 ALA A N 1
ATOM 682 C CA . ALA A 1 86 ? 3.969 -0.927 -4.201 1.00 98.38 86 ALA A CA 1
ATOM 683 C C . ALA A 1 86 ? 2.588 -0.334 -4.510 1.00 98.38 86 ALA A C 1
ATOM 685 O O . ALA A 1 86 ? 2.489 0.813 -4.956 1.00 98.38 86 ALA A O 1
ATOM 686 N N . ALA A 1 87 ? 1.537 -1.106 -4.242 1.00 98.38 87 ALA A N 1
ATOM 687 C CA . ALA A 1 87 ? 0.157 -0.656 -4.316 1.00 98.38 87 ALA A CA 1
ATOM 688 C C . ALA A 1 87 ? -0.722 -1.395 -3.307 1.00 98.38 87 ALA A C 1
ATOM 690 O O . ALA A 1 87 ? -0.545 -2.590 -3.075 1.00 98.38 87 ALA A O 1
ATOM 691 N N . LEU A 1 88 ? -1.671 -0.673 -2.725 1.00 98.44 88 LEU A N 1
ATOM 692 C CA . LEU A 1 88 ? -2.583 -1.161 -1.706 1.00 98.44 88 LEU A CA 1
ATOM 693 C C . LEU A 1 88 ? -4.007 -0.754 -2.068 1.00 98.44 88 LEU A C 1
ATOM 695 O O . LEU A 1 88 ? -4.326 0.431 -2.130 1.00 98.44 88 LEU A O 1
ATOM 699 N N . GLU A 1 89 ? -4.854 -1.749 -2.262 1.00 97.75 89 GLU A N 1
ATOM 700 C CA . GLU A 1 89 ? -6.298 -1.589 -2.301 1.00 97.75 89 GLU A CA 1
ATOM 701 C C . GLU A 1 89 ? -6.824 -1.500 -0.873 1.00 97.75 89 GLU A C 1
ATOM 703 O O . GLU A 1 89 ? -6.537 -2.358 -0.027 1.00 97.75 89 GLU A O 1
ATOM 708 N N . ALA A 1 90 ? -7.587 -0.455 -0.595 1.00 96.00 90 ALA A N 1
ATOM 709 C CA . ALA A 1 90 ? -8.178 -0.214 0.707 1.00 96.00 90 ALA A CA 1
ATOM 710 C C . ALA A 1 90 ? -9.537 0.461 0.542 1.00 96.00 90 ALA A C 1
ATOM 712 O O . ALA A 1 90 ? -9.803 1.104 -0.469 1.00 96.00 90 ALA A O 1
ATOM 713 N N . GLU A 1 91 ? -10.383 0.377 1.558 1.00 94.62 91 GLU A N 1
ATOM 714 C CA . GLU A 1 91 ? -11.585 1.213 1.598 1.00 94.62 91 GLU A CA 1
ATOM 715 C C . GLU A 1 91 ? -11.215 2.695 1.741 1.00 94.62 91 GLU A C 1
ATOM 717 O O . GLU A 1 91 ? -10.088 3.018 2.165 1.00 94.62 91 GLU A O 1
ATOM 722 N N . PRO A 1 92 ? -12.128 3.614 1.380 1.00 91.81 92 PRO A N 1
ATOM 723 C CA . PRO A 1 92 ? -11.998 5.014 1.729 1.00 91.81 92 PRO A CA 1
ATOM 724 C C . PRO A 1 92 ? -11.834 5.125 3.241 1.00 91.81 92 PRO A C 1
ATOM 726 O O . PRO A 1 92 ? -12.496 4.433 4.009 1.00 91.81 9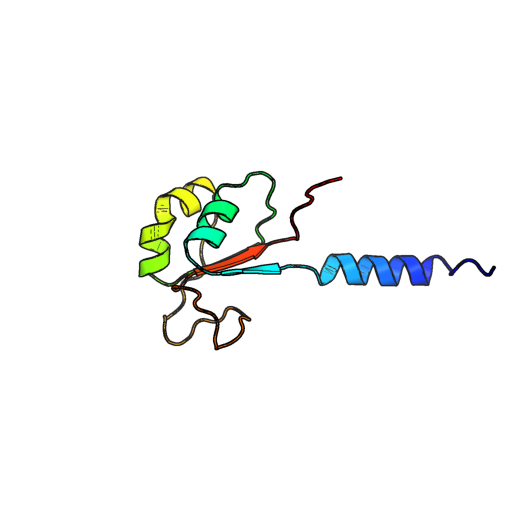2 PRO A O 1
ATOM 729 N N . LEU A 1 93 ? -10.908 5.974 3.672 1.00 89.94 93 LEU A N 1
ATOM 730 C CA . LEU A 1 93 ? -10.781 6.260 5.092 1.00 89.94 93 LEU A CA 1
ATOM 731 C C . LEU A 1 93 ? -12.018 7.065 5.518 1.00 89.94 93 LEU A C 1
ATOM 733 O O . LEU A 1 93 ? -12.372 8.025 4.835 1.00 89.94 93 LEU A O 1
ATOM 737 N N . ASP A 1 94 ? -12.654 6.696 6.624 1.00 84.44 94 ASP A N 1
ATOM 738 C CA . ASP A 1 94 ? -13.654 7.547 7.269 1.00 84.44 94 ASP A CA 1
ATOM 739 C C . ASP A 1 94 ? -12.901 8.621 8.062 1.00 84.44 94 ASP A C 1
ATOM 741 O O . ASP A 1 94 ? -12.354 8.361 9.134 1.00 84.44 94 ASP A O 1
ATOM 745 N N . TRP A 1 95 ? -12.750 9.807 7.470 1.00 77.94 95 TRP A N 1
ATOM 746 C CA . TRP A 1 95 ? -12.053 10.932 8.087 1.00 77.94 95 TRP A CA 1
ATOM 747 C C . TRP A 1 95 ? -12.928 12.187 8.035 1.00 77.94 95 TRP A C 1
ATOM 749 O O . TRP A 1 95 ? -13.458 12.539 6.984 1.00 77.94 95 TRP A O 1
ATOM 759 N N . GLY A 1 96 ? -13.033 12.896 9.164 1.00 68.94 96 GLY A N 1
ATOM 760 C CA . GLY A 1 96 ? -13.701 14.203 9.232 1.00 68.94 96 GLY A CA 1
ATOM 761 C C . GLY A 1 96 ? -15.223 14.183 9.426 1.00 68.94 96 GLY A C 1
ATOM 762 O O . GLY A 1 96 ? -15.864 15.179 9.091 1.00 68.94 96 GLY A O 1
ATOM 763 N N . SER A 1 97 ? -15.773 13.086 9.953 1.00 55.75 97 SER A N 1
ATOM 764 C CA . SER A 1 97 ? -17.163 12.975 10.428 1.00 55.75 97 SER A CA 1
ATOM 765 C C . SER A 1 97 ? -17.402 13.722 11.745 1.00 55.75 97 SER A C 1
ATOM 767 O O . SER A 1 97 ? -16.520 13.654 12.633 1.00 55.75 97 SER A O 1
#

Radius of gyration: 16.74 Å; chains: 1; bounding box: 55×27×29 Å

Secondary structure (DSSP, 8-state):
-PPPPHHHHHHHHHHHHTT--EEEESHHHHHHHHS-TT--EEEEEE-HHHHHHTHHHHHHHT--PEE--TTS--S---TT---TTEEEEEPPP----